Protein AF-A0A3M0FYT3-F1 (afdb_monomer_lite)

Secondary structure (DSSP, 8-state):
-EEEETT-EEE---TT--TTTTS-EEEEEEETTEEEEEEEEEEEEEEE-SSS-EEEESS-PPPP--S-SSPPPSS-EEE-SS-EEEEEEEEEEEEEEEEETTEEEEEEEEEEEEEEEEEE------------

Structure (mmCIF, N/CA/C/O backbone):
data_AF-A0A3M0FYT3-F1
#
_entry.id   AF-A0A3M0FYT3-F1
#
loop_
_atom_site.group_PDB
_atom_site.id
_atom_site.type_symbol
_atom_site.label_atom_id
_atom_site.label_alt_id
_atom_site.label_comp_id
_atom_site.label_asym_id
_atom_site.label_entity_id
_atom_site.label_seq_id
_atom_site.pdbx_PDB_ins_code
_atom_site.Cartn_x
_atom_site.Cartn_y
_atom_site.Cartn_z
_atom_site.occupancy
_atom_site.B_iso_or_equiv
_atom_site.auth_seq_id
_atom_site.auth_comp_id
_atom_site.auth_asym_id
_atom_site.auth_atom_id
_atom_site.pdbx_PDB_model_num
ATOM 1 N N . MET A 1 1 ? -3.278 5.824 -17.507 1.00 62.34 1 MET A N 1
ATOM 2 C CA . MET A 1 1 ? -2.391 4.758 -18.012 1.00 62.34 1 MET A CA 1
ATOM 3 C C . MET A 1 1 ? -0.974 5.284 -17.921 1.00 62.34 1 MET A C 1
ATOM 5 O O . MET A 1 1 ? -0.739 6.378 -18.421 1.00 62.34 1 MET A O 1
ATOM 9 N N . SER A 1 2 ? -0.093 4.547 -17.253 1.00 83.12 2 SER A N 1
ATOM 10 C CA . SER A 1 2 ? 1.308 4.927 -17.028 1.00 83.12 2 SER A CA 1
ATOM 11 C C . SER A 1 2 ? 2.237 4.146 -17.965 1.00 83.12 2 SER A C 1
ATOM 13 O O . SER A 1 2 ? 1.841 3.097 -18.478 1.00 83.12 2 SER A O 1
ATOM 15 N N . LEU A 1 3 ? 3.448 4.655 -18.203 1.00 84.38 3 LEU A N 1
ATOM 16 C CA . LEU A 1 3 ? 4.476 4.021 -19.036 1.00 84.38 3 LEU A CA 1
ATOM 17 C C . LEU A 1 3 ? 5.752 3.814 -18.210 1.00 84.38 3 LEU A C 1
ATOM 19 O O . LEU A 1 3 ? 6.185 4.739 -17.529 1.00 84.38 3 LEU A O 1
ATOM 23 N N . GLY A 1 4 ? 6.341 2.626 -18.300 1.00 86.19 4 GLY A N 1
ATOM 24 C CA . GLY A 1 4 ? 7.630 2.261 -17.720 1.00 86.19 4 GLY A CA 1
ATOM 25 C C . GLY A 1 4 ? 8.509 1.527 -18.732 1.00 86.19 4 GLY A C 1
ATOM 26 O O . GLY A 1 4 ? 8.107 1.284 -19.874 1.00 86.19 4 GLY A O 1
ATOM 27 N N . VAL A 1 5 ? 9.717 1.178 -18.305 1.00 88.19 5 VAL A N 1
ATOM 28 C CA . VAL A 1 5 ? 10.719 0.482 -19.119 1.00 88.19 5 VAL A CA 1
ATOM 29 C C . VAL A 1 5 ? 11.068 -0.847 -18.458 1.00 88.19 5 VAL A C 1
ATOM 31 O O . VAL A 1 5 ? 11.038 -0.951 -17.232 1.00 88.19 5 VAL A O 1
ATOM 34 N N . VAL A 1 6 ? 11.376 -1.867 -19.260 1.00 91.81 6 VAL A N 1
ATOM 35 C CA . VAL A 1 6 ? 11.850 -3.162 -18.747 1.00 91.81 6 VAL A CA 1
ATOM 36 C C . VAL A 1 6 ? 13.050 -2.947 -17.818 1.00 91.81 6 VAL A C 1
ATOM 38 O O . VAL A 1 6 ? 14.006 -2.257 -18.171 1.00 91.81 6 VAL A O 1
ATOM 41 N N . GLY A 1 7 ? 12.991 -3.540 -16.626 1.00 87.75 7 GLY A N 1
ATOM 42 C CA . GLY A 1 7 ? 14.041 -3.472 -15.611 1.00 87.75 7 GLY A CA 1
ATOM 43 C C . GLY A 1 7 ? 14.084 -2.189 -14.776 1.00 87.75 7 GLY A C 1
ATOM 44 O O . GLY A 1 7 ? 14.906 -2.127 -13.869 1.00 87.75 7 GLY A O 1
ATOM 45 N N . TRP A 1 8 ? 13.232 -1.191 -15.039 1.00 89.50 8 TRP A N 1
ATOM 46 C CA . TRP A 1 8 ? 13.155 0.015 -14.202 1.00 89.50 8 TRP A CA 1
ATOM 47 C C . TRP A 1 8 ? 12.342 -0.226 -12.927 1.00 89.50 8 TRP A C 1
ATOM 49 O O . TRP A 1 8 ? 11.430 -1.062 -12.898 1.00 89.50 8 TRP A O 1
ATOM 59 N N . ASN A 1 9 ? 12.643 0.553 -11.890 1.00 91.38 9 ASN A N 1
ATOM 60 C CA . ASN A 1 9 ? 11.969 0.517 -10.602 1.00 91.38 9 ASN A CA 1
ATOM 61 C C . ASN A 1 9 ? 10.570 1.131 -10.707 1.00 91.38 9 ASN A C 1
ATOM 63 O O . ASN A 1 9 ? 10.379 2.337 -10.870 1.00 91.38 9 ASN A O 1
ATOM 67 N N . VAL A 1 10 ? 9.563 0.284 -10.548 1.00 91.00 10 VAL A N 1
ATOM 68 C CA . VAL A 1 10 ? 8.165 0.668 -10.384 1.00 91.00 10 VAL A CA 1
ATOM 69 C C . VAL A 1 10 ? 7.885 0.826 -8.897 1.00 91.00 10 VAL A C 1
ATOM 71 O O . VAL A 1 10 ? 8.059 -0.108 -8.118 1.00 91.00 10 VAL A O 1
ATOM 74 N N . TRP A 1 11 ? 7.450 2.018 -8.502 1.00 92.12 11 TRP A N 1
ATOM 75 C CA . TRP A 1 11 ? 7.129 2.337 -7.115 1.00 92.12 11 TRP A CA 1
ATOM 76 C C . TRP A 1 11 ? 5.643 2.130 -6.870 1.00 92.12 11 TRP A C 1
ATOM 78 O O . TRP A 1 11 ? 4.815 2.598 -7.654 1.00 92.12 11 TRP A O 1
ATOM 88 N N . MET A 1 12 ? 5.309 1.472 -5.763 1.00 90.88 12 MET A N 1
ATOM 89 C CA . MET A 1 12 ? 3.927 1.222 -5.369 1.00 90.88 12 MET A CA 1
ATOM 90 C C . MET A 1 12 ? 3.629 1.967 -4.073 1.00 90.88 12 MET A C 1
ATOM 92 O O . MET A 1 12 ? 4.304 1.778 -3.064 1.00 90.88 12 MET A O 1
ATOM 96 N N . TRP A 1 13 ? 2.615 2.828 -4.097 1.00 89.38 13 TRP A N 1
ATOM 97 C CA . TRP A 1 13 ? 2.157 3.545 -2.914 1.00 89.38 13 TRP A CA 1
ATOM 98 C C . TRP A 1 13 ? 0.648 3.768 -2.960 1.00 89.38 13 TRP A C 1
ATOM 100 O O . TRP A 1 13 ? 0.026 3.813 -4.023 1.00 89.38 13 TRP A O 1
ATOM 110 N N . VAL A 1 14 ? 0.053 3.932 -1.784 1.00 84.94 14 VAL A N 1
ATOM 111 C CA . VAL A 1 14 ? -1.335 4.356 -1.628 1.00 84.94 14 VAL A CA 1
ATOM 112 C C . VAL A 1 14 ? -1.394 5.857 -1.885 1.00 84.94 14 VAL A C 1
ATOM 114 O O . VAL A 1 14 ? -0.975 6.667 -1.051 1.00 84.94 14 VAL A O 1
ATOM 117 N N . ASP A 1 15 ? -1.893 6.229 -3.062 1.00 76.50 15 ASP A N 1
ATOM 118 C CA . ASP A 1 15 ? -2.068 7.632 -3.417 1.00 76.50 15 ASP A CA 1
ATOM 119 C C . ASP A 1 15 ? -3.103 8.304 -2.505 1.00 76.50 15 ASP A C 1
ATOM 121 O O . ASP A 1 15 ? -4.112 7.705 -2.125 1.00 76.50 15 ASP A O 1
ATOM 125 N N . ALA A 1 16 ? -2.826 9.551 -2.122 1.00 68.38 16 ALA A N 1
ATOM 126 C CA . ALA A 1 16 ? -3.642 10.320 -1.184 1.00 68.38 16 ALA A CA 1
ATOM 127 C C . ALA A 1 16 ? -4.057 9.517 0.073 1.00 68.38 16 ALA A C 1
ATOM 129 O O . ALA A 1 16 ? -5.235 9.482 0.446 1.00 68.38 16 ALA A O 1
ATOM 130 N N . ALA A 1 17 ? -3.090 8.862 0.734 1.00 66.19 17 ALA A N 1
ATOM 131 C CA . ALA A 1 17 ? -3.312 8.179 2.008 1.00 66.19 17 ALA A CA 1
ATOM 132 C C . ALA A 1 17 ? -3.992 9.127 3.017 1.00 66.19 17 ALA A C 1
ATOM 134 O O . ALA A 1 17 ? -3.417 10.100 3.504 1.00 66.19 17 ALA A O 1
ATOM 135 N N . SER A 1 18 ? -5.253 8.835 3.303 1.00 68.44 18 SER A N 1
ATOM 136 C CA . SER A 1 18 ? -6.156 9.603 4.148 1.00 68.44 18 SER A CA 1
ATOM 137 C C . SER A 1 18 ? -6.790 8.669 5.172 1.00 68.44 18 SER A C 1
ATOM 139 O O . SER A 1 18 ? -6.723 7.443 5.039 1.00 68.44 18 SER A O 1
ATOM 141 N N . ALA A 1 19 ? -7.479 9.230 6.167 1.00 70.38 19 ALA A N 1
ATOM 142 C CA . ALA A 1 19 ? -8.213 8.427 7.146 1.00 70.38 19 ALA A CA 1
ATOM 143 C C . ALA A 1 19 ? -9.164 7.413 6.473 1.00 70.38 19 ALA A C 1
ATOM 145 O O . ALA A 1 19 ? -9.339 6.307 6.963 1.00 70.38 19 ALA A O 1
ATOM 146 N N . THR A 1 20 ? -9.735 7.744 5.314 1.00 67.06 20 THR A N 1
ATOM 147 C CA . THR A 1 20 ? -10.666 6.867 4.590 1.00 67.06 20 THR A CA 1
ATOM 148 C C . THR A 1 20 ? -10.014 5.912 3.588 1.00 67.06 20 THR A C 1
ATOM 150 O O . THR A 1 20 ? -10.699 5.012 3.118 1.00 67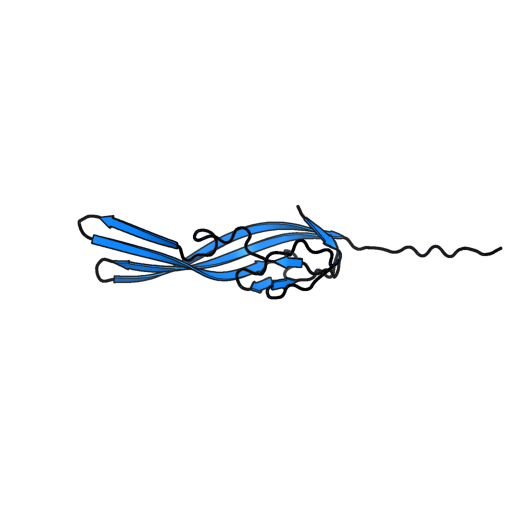.06 20 THR A O 1
ATOM 153 N N . THR A 1 21 ? -8.735 6.094 3.242 1.00 70.56 21 THR A N 1
ATOM 154 C CA . THR A 1 21 ? -8.019 5.257 2.251 1.00 70.56 21 THR A CA 1
ATOM 155 C C . THR A 1 21 ? -6.904 4.404 2.856 1.00 70.56 21 THR A C 1
ATOM 157 O O . THR A 1 21 ? -6.542 3.396 2.261 1.00 70.56 21 THR A O 1
ATOM 160 N N . TYR A 1 22 ? -6.393 4.759 4.040 1.00 81.25 22 TYR A N 1
ATOM 161 C CA . TYR A 1 22 ? -5.413 3.952 4.783 1.00 81.25 22 TYR A CA 1
ATOM 162 C C . TYR A 1 22 ? -5.698 3.857 6.296 1.00 81.25 22 TYR A C 1
ATOM 164 O O . TYR A 1 22 ? -5.237 2.941 6.975 1.00 81.25 22 TYR A O 1
ATOM 172 N N . GLY A 1 23 ? -6.499 4.779 6.836 1.00 80.31 23 GLY A N 1
ATOM 173 C CA . GLY A 1 23 ? -6.845 4.784 8.254 1.00 80.31 23 GLY A CA 1
ATOM 174 C C . GLY A 1 23 ? -5.760 5.374 9.166 1.00 80.31 23 GLY A C 1
ATOM 175 O O . GLY A 1 23 ? -4.702 5.799 8.698 1.00 80.31 23 GLY A O 1
ATOM 176 N N . PRO A 1 24 ? -6.041 5.442 10.479 1.00 81.81 24 PRO A N 1
ATOM 177 C CA . PRO A 1 24 ? -7.291 5.012 11.099 1.00 81.81 24 PRO A CA 1
ATOM 178 C C . PRO A 1 24 ? -8.452 5.998 10.861 1.00 81.81 24 PRO A C 1
ATOM 180 O O . PRO A 1 24 ? -8.264 7.215 10.863 1.00 81.81 24 PRO A O 1
ATOM 183 N N . VAL A 1 25 ? -9.675 5.483 10.701 1.00 84.12 25 VAL A N 1
ATOM 184 C CA . VAL A 1 25 ? -10.920 6.273 10.717 1.00 84.12 25 VAL A CA 1
ATOM 185 C C . VAL A 1 25 ? -11.860 5.746 11.789 1.00 84.12 25 VAL A C 1
ATOM 187 O O . VAL A 1 25 ? -12.189 4.565 11.808 1.00 84.12 25 VAL A O 1
ATOM 190 N N . ALA A 1 26 ? -12.317 6.635 12.670 1.00 84.44 26 ALA A N 1
ATOM 191 C CA . ALA A 1 26 ? -13.289 6.313 13.705 1.00 84.44 26 ALA A CA 1
ATOM 192 C C . ALA A 1 26 ? -14.666 6.893 13.361 1.00 84.44 26 ALA A C 1
ATOM 194 O O . ALA A 1 26 ? -14.787 8.063 12.989 1.00 84.44 26 ALA A O 1
ATOM 195 N N . LYS A 1 27 ? -15.718 6.088 13.513 1.00 84.25 27 LYS A N 1
ATOM 196 C CA . LYS A 1 27 ? -17.112 6.535 13.457 1.00 84.25 27 LYS A CA 1
ATOM 197 C C . LYS A 1 27 ? -17.877 6.019 14.664 1.00 84.25 27 LYS A C 1
ATOM 199 O O . LYS A 1 27 ? -17.727 4.864 15.053 1.00 84.25 27 LYS A O 1
ATOM 204 N N . SER A 1 28 ? -18.739 6.870 15.212 1.00 83.12 28 SER A N 1
ATOM 205 C CA . SER A 1 28 ? -19.645 6.507 16.298 1.00 83.12 28 SER A CA 1
ATOM 206 C C . SER A 1 28 ? -21.095 6.681 15.870 1.00 83.12 28 SER A C 1
ATOM 208 O O . SER A 1 28 ? -21.436 7.650 15.192 1.00 83.12 28 SER A O 1
ATOM 210 N N . VAL A 1 29 ? -21.947 5.744 16.272 1.00 82.44 29 VAL A N 1
ATOM 211 C CA . VAL A 1 29 ? -23.396 5.798 16.058 1.00 82.44 29 VAL A CA 1
ATOM 212 C C . VAL A 1 29 ? -24.082 5.617 17.405 1.00 82.44 29 VAL A C 1
ATOM 214 O O . VAL A 1 29 ? -23.747 4.697 18.153 1.00 82.44 29 VAL A O 1
ATOM 217 N N . SER A 1 30 ? -25.040 6.492 17.710 1.00 82.25 30 SER A N 1
ATOM 218 C CA . SER A 1 30 ? -25.820 6.434 18.945 1.00 82.25 30 SER A CA 1
ATOM 219 C C 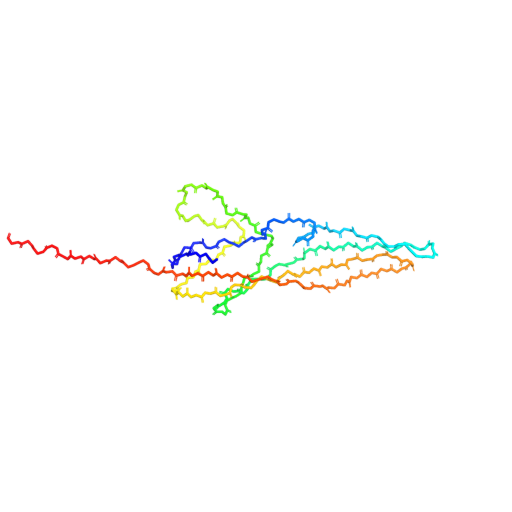. SER A 1 30 ? -27.287 6.133 18.650 1.00 82.25 30 SER A C 1
ATOM 221 O O . SER A 1 30 ? -27.903 6.799 17.820 1.00 82.25 30 SER A O 1
ATOM 223 N N . ALA A 1 31 ? -27.857 5.150 19.344 1.00 74.00 31 ALA A N 1
ATOM 224 C CA . ALA A 1 31 ? -29.269 4.785 19.247 1.00 74.00 31 ALA A CA 1
ATOM 225 C C . ALA A 1 31 ? -29.785 4.317 20.613 1.00 74.00 31 ALA A C 1
ATOM 227 O O . ALA A 1 31 ? -29.128 3.538 21.300 1.00 74.00 31 ALA A O 1
ATOM 228 N N . GLY A 1 32 ? -30.958 4.807 21.029 1.00 76.38 32 GLY A N 1
ATOM 229 C CA . GLY A 1 32 ? -31.610 4.366 22.270 1.00 76.38 32 GLY A CA 1
ATOM 230 C C . GLY A 1 32 ? -30.787 4.568 23.552 1.00 76.38 32 GLY A C 1
ATOM 231 O O . GLY A 1 32 ? -30.932 3.785 24.481 1.00 76.38 32 GLY A O 1
ATOM 232 N N . GLY A 1 33 ? -29.904 5.574 23.604 1.00 80.69 33 GLY A N 1
ATOM 233 C CA . GLY A 1 33 ? -29.019 5.830 24.754 1.00 80.69 33 GLY A CA 1
ATOM 234 C C . GLY A 1 33 ? -27.711 5.028 24.758 1.00 80.69 33 GLY A C 1
ATOM 235 O O . GLY A 1 33 ? -26.877 5.228 25.636 1.00 80.69 33 GLY A O 1
ATOM 236 N N . TYR A 1 34 ? -27.500 4.167 23.764 1.00 79.50 34 TYR A N 1
ATOM 237 C CA . TYR A 1 34 ? -26.259 3.427 23.572 1.00 79.50 34 TYR A CA 1
ATOM 238 C C . TYR A 1 34 ? -25.408 4.074 22.485 1.00 79.50 34 TYR A C 1
ATOM 240 O O . TYR A 1 34 ? -25.946 4.565 21.494 1.00 79.50 34 TYR A O 1
ATOM 248 N N . THR A 1 35 ? -24.085 4.023 22.647 1.00 85.00 35 THR A N 1
ATOM 249 C CA . THR A 1 35 ? -23.114 4.458 21.635 1.00 85.00 35 THR A CA 1
ATOM 250 C C . THR A 1 35 ? -22.251 3.275 21.227 1.00 85.00 35 THR A C 1
ATOM 252 O O . THR A 1 35 ? -21.719 2.562 22.080 1.00 85.00 35 THR A O 1
ATOM 255 N N . VAL A 1 36 ? -22.117 3.080 19.919 1.00 87.25 36 VAL A N 1
ATOM 256 C CA . VAL A 1 36 ? -21.176 2.142 19.307 1.00 87.25 36 VAL A CA 1
ATOM 257 C C . VAL A 1 36 ? -20.093 2.959 18.621 1.00 87.25 36 VAL A C 1
ATOM 259 O O . VAL A 1 36 ? -20.417 3.871 17.863 1.00 87.25 36 VAL A O 1
ATOM 262 N 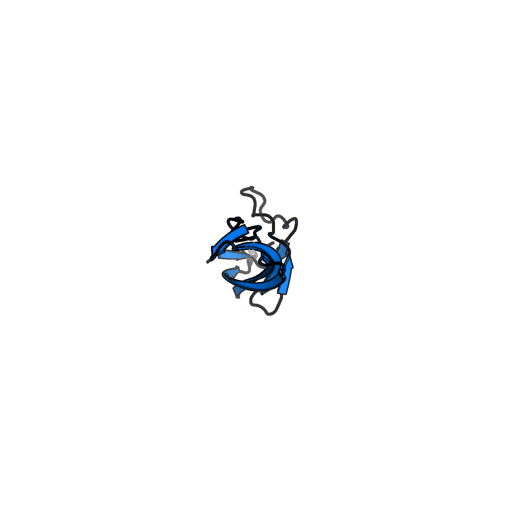N . THR A 1 37 ? -18.827 2.634 18.869 1.00 89.00 37 THR A N 1
ATOM 263 C CA . THR A 1 37 ? -17.666 3.242 18.207 1.00 89.00 37 THR A CA 1
ATOM 264 C C . THR A 1 37 ? -16.936 2.173 17.414 1.00 89.00 37 THR A C 1
ATOM 266 O O . THR A 1 37 ? -16.592 1.133 17.971 1.00 89.00 37 THR A O 1
ATOM 269 N N . ALA A 1 38 ? -16.696 2.435 16.132 1.00 88.50 38 ALA A N 1
ATOM 270 C CA . ALA A 1 38 ? -15.932 1.585 15.230 1.00 88.50 38 ALA A CA 1
ATOM 271 C C . ALA A 1 38 ? -14.725 2.356 14.685 1.00 88.50 38 ALA A C 1
ATOM 273 O O . ALA A 1 38 ? -14.879 3.479 14.206 1.00 88.50 38 ALA A O 1
ATOM 274 N N . THR A 1 39 ? -13.549 1.739 14.731 1.00 90.25 39 THR A N 1
ATOM 275 C CA . THR A 1 39 ? -12.280 2.262 14.221 1.00 90.25 39 THR A CA 1
ATOM 276 C C . THR A 1 39 ? -11.753 1.306 13.162 1.00 90.25 39 THR A C 1
ATOM 278 O O . THR A 1 39 ? -11.523 0.140 13.463 1.00 90.25 39 THR A O 1
ATOM 281 N N . ALA A 1 40 ? -11.576 1.788 11.936 1.00 87.88 40 ALA A N 1
ATOM 282 C CA . ALA A 1 40 ? -11.040 1.018 10.818 1.00 87.88 40 ALA A CA 1
ATOM 283 C C . ALA A 1 40 ? -9.601 1.442 10.509 1.00 87.88 40 ALA A C 1
ATOM 285 O O . ALA A 1 40 ? -9.342 2.639 10.387 1.00 87.88 40 ALA A O 1
ATOM 286 N N . GLU A 1 41 ? -8.698 0.480 10.334 1.00 89.19 41 GLU A N 1
ATOM 287 C CA . GLU A 1 41 ? -7.298 0.696 9.942 1.00 89.19 41 GLU A CA 1
ATOM 288 C C . GLU A 1 41 ? -6.827 -0.362 8.935 1.00 89.19 41 GLU A C 1
ATOM 290 O O . GLU A 1 41 ? -7.275 -1.510 8.997 1.00 89.19 41 GLU A O 1
ATOM 295 N N . VAL A 1 42 ? -5.943 0.015 8.004 1.00 88.31 42 VAL A N 1
ATOM 296 C CA . VAL A 1 42 ? -5.304 -0.942 7.087 1.00 88.31 42 VAL A CA 1
ATOM 297 C C . VAL A 1 42 ? -4.247 -1.742 7.837 1.00 88.31 42 VAL A C 1
ATOM 299 O O . VAL A 1 42 ? -3.330 -1.176 8.429 1.00 88.31 42 VAL A O 1
ATOM 302 N N . ALA A 1 43 ? -4.365 -3.064 7.771 1.00 86.38 43 ALA A N 1
ATOM 303 C CA . ALA A 1 43 ? -3.376 -4.005 8.275 1.00 86.38 43 ALA A CA 1
ATOM 304 C C . ALA A 1 43 ? -2.284 -4.296 7.233 1.00 86.38 43 ALA A C 1
ATOM 306 O O . ALA A 1 43 ? -1.109 -4.369 7.581 1.00 86.38 43 ALA A O 1
ATOM 307 N N . GLU A 1 44 ? -2.669 -4.448 5.962 1.00 88.75 44 GLU A N 1
ATOM 308 C CA . GLU A 1 44 ? -1.777 -4.875 4.879 1.00 88.75 44 GLU A CA 1
ATOM 309 C C . GLU A 1 44 ? -2.282 -4.385 3.514 1.00 88.75 44 GLU A C 1
ATOM 311 O O . GLU A 1 44 ? -3.492 -4.224 3.317 1.00 88.75 44 GLU A O 1
ATOM 316 N N . VAL A 1 45 ? -1.363 -4.170 2.565 1.00 92.38 45 VAL A N 1
ATOM 317 C CA . VAL A 1 45 ? -1.686 -3.945 1.151 1.00 92.38 45 VAL A CA 1
ATOM 318 C C . VAL A 1 45 ? -0.980 -4.988 0.290 1.00 92.38 45 VAL A C 1
ATOM 320 O O . VAL A 1 45 ? 0.246 -5.063 0.261 1.00 92.38 45 VAL A O 1
ATOM 323 N N . VAL A 1 46 ? -1.765 -5.767 -0.448 1.00 94.38 46 VAL A N 1
ATOM 324 C CA . VAL A 1 46 ? -1.274 -6.765 -1.400 1.00 94.38 46 VAL A CA 1
ATOM 325 C C . VAL A 1 46 ? -1.440 -6.227 -2.814 1.00 94.38 46 VAL A C 1
ATOM 327 O O . VAL A 1 46 ? -2.517 -5.768 -3.185 1.00 94.38 46 VAL A O 1
ATOM 330 N N . TRP A 1 47 ? -0.385 -6.293 -3.613 1.00 94.75 47 TRP A N 1
ATOM 331 C CA . TRP A 1 47 ? -0.366 -5.856 -5.002 1.00 94.75 47 TRP A CA 1
ATOM 332 C C . TRP A 1 47 ? -0.189 -7.060 -5.918 1.00 94.75 47 TRP A C 1
ATOM 334 O O . TRP A 1 47 ? 0.836 -7.733 -5.858 1.00 94.75 47 TRP A O 1
ATOM 344 N N . ASP A 1 48 ? -1.170 -7.309 -6.777 1.00 96.31 48 ASP A N 1
ATOM 345 C CA . ASP A 1 48 ? -1.053 -8.185 -7.942 1.00 96.31 48 ASP A CA 1
ATOM 346 C C . ASP A 1 48 ? -0.505 -7.365 -9.112 1.00 96.31 48 ASP A C 1
ATOM 348 O O . ASP A 1 48 ? -1.088 -6.344 -9.492 1.00 96.31 48 ASP A O 1
ATOM 352 N N . MET A 1 49 ? 0.620 -7.802 -9.672 1.00 95.88 49 MET A N 1
ATOM 353 C CA . MET A 1 49 ? 1.345 -7.087 -10.724 1.00 95.88 49 MET A CA 1
ATOM 354 C C . MET A 1 49 ? 0.825 -7.411 -12.135 1.00 95.88 49 MET A C 1
ATOM 356 O O . MET A 1 49 ? 1.363 -6.940 -13.134 1.00 95.88 49 MET A O 1
ATOM 360 N N . GLY A 1 50 ? -0.243 -8.200 -12.263 1.00 94.75 50 GLY A N 1
ATOM 361 C CA . GLY A 1 50 ? -0.895 -8.495 -13.540 1.00 94.75 50 GLY A CA 1
ATOM 362 C C . GLY A 1 50 ? -0.108 -9.442 -14.451 1.00 94.75 50 GLY A C 1
ATOM 363 O O . GLY A 1 50 ? -0.513 -9.668 -15.592 1.00 94.75 50 GLY A O 1
ATOM 364 N N . ASN A 1 51 ? 1.007 -9.991 -13.967 1.00 94.12 51 ASN A N 1
ATOM 365 C CA . ASN A 1 51 ? 1.817 -11.032 -14.607 1.00 94.12 51 ASN A CA 1
ATOM 366 C C . ASN A 1 51 ? 1.834 -12.349 -13.803 1.00 94.12 51 ASN A C 1
ATOM 368 O O . ASN A 1 51 ? 2.528 -13.285 -14.194 1.00 94.12 51 ASN A O 1
ATOM 372 N N . GLY A 1 52 ? 1.063 -12.425 -12.712 1.00 94.69 52 GLY A N 1
ATOM 373 C CA . GLY A 1 52 ? 1.038 -13.551 -11.776 1.00 94.69 52 GLY A CA 1
ATOM 374 C C . GLY A 1 52 ? 1.895 -13.343 -10.526 1.00 94.69 52 GLY A C 1
ATOM 375 O O . GLY A 1 52 ? 1.737 -14.102 -9.571 1.00 94.69 52 GLY A O 1
ATOM 376 N N . ASP A 1 53 ? 2.746 -12.314 -10.500 1.00 95.81 53 ASP A N 1
ATOM 377 C CA . ASP A 1 53 ? 3.507 -11.959 -9.308 1.00 95.81 53 ASP A CA 1
ATOM 378 C C . ASP A 1 53 ? 2.660 -11.129 -8.347 1.00 95.81 53 ASP A C 1
ATOM 380 O O . ASP A 1 53 ? 1.860 -10.277 -8.746 1.00 95.81 53 ASP A O 1
ATOM 384 N N . THR A 1 54 ? 2.900 -11.342 -7.057 1.00 96.12 54 THR A N 1
ATOM 385 C CA . THR A 1 54 ? 2.297 -10.555 -5.985 1.00 96.12 54 THR A CA 1
ATOM 386 C C . THR A 1 54 ? 3.365 -10.048 -5.035 1.00 96.12 54 THR A C 1
ATOM 388 O O . THR A 1 54 ? 4.232 -10.821 -4.621 1.00 96.12 54 THR A O 1
ATOM 391 N N . ILE A 1 55 ? 3.262 -8.789 -4.623 1.00 94.69 55 ILE A N 1
ATOM 392 C CA . ILE A 1 55 ? 4.063 -8.231 -3.531 1.00 94.69 55 ILE A CA 1
ATOM 393 C C . ILE A 1 55 ? 3.144 -7.738 -2.421 1.00 94.69 55 ILE A C 1
ATOM 395 O O . ILE A 1 55 ? 2.052 -7.244 -2.685 1.00 94.69 55 ILE A O 1
ATOM 399 N N . SER A 1 56 ? 3.582 -7.862 -1.173 1.00 93.31 56 SER A N 1
ATOM 400 C CA . SER A 1 56 ? 2.892 -7.263 -0.034 1.00 93.31 56 SER A CA 1
ATOM 401 C C . SER A 1 56 ? 3.771 -6.187 0.576 1.00 93.31 56 SER A C 1
ATOM 403 O O . SER A 1 56 ? 4.957 -6.410 0.833 1.00 93.31 56 SER A O 1
ATOM 405 N N . CYS A 1 57 ? 3.192 -5.010 0.779 1.00 88.19 57 CYS A N 1
ATOM 406 C CA . CYS A 1 57 ? 3.861 -3.901 1.429 1.00 88.19 57 CYS A CA 1
ATOM 407 C C . CYS A 1 57 ? 2.857 -3.024 2.191 1.00 88.19 57 CYS A C 1
ATOM 409 O O . CYS A 1 57 ? 1.643 -3.213 2.130 1.00 88.19 57 CYS A O 1
ATOM 411 N N . GLY A 1 58 ? 3.369 -2.070 2.973 1.00 84.25 58 GLY A N 1
ATOM 412 C CA . GLY A 1 58 ? 2.526 -1.075 3.640 1.00 84.25 58 GLY A CA 1
ATOM 413 C C . GLY A 1 58 ? 2.008 -0.010 2.666 1.00 84.25 58 GLY A C 1
ATOM 414 O O . GLY A 1 58 ? 1.889 -0.224 1.464 1.00 84.25 58 GLY A O 1
ATOM 415 N N . LYS A 1 59 ? 1.761 1.201 3.176 1.00 85.31 59 LYS A N 1
ATOM 416 C CA . LYS A 1 59 ? 1.336 2.355 2.361 1.00 85.31 59 LYS A CA 1
ATOM 417 C C . LYS A 1 59 ? 2.279 2.722 1.204 1.00 85.31 59 LYS A C 1
ATOM 419 O O . LYS A 1 59 ? 1.838 3.433 0.308 1.00 85.31 59 LYS A O 1
ATOM 424 N N . GLY A 1 60 ? 3.542 2.301 1.248 1.00 87.44 60 GLY A N 1
ATOM 425 C CA . GLY A 1 60 ? 4.586 2.715 0.313 1.00 87.44 60 GLY A CA 1
ATOM 426 C C . GLY A 1 60 ? 4.998 4.186 0.445 1.00 87.44 60 GLY A C 1
ATOM 427 O O . GLY A 1 60 ? 4.340 5.001 1.108 1.00 87.44 60 GLY A O 1
ATOM 428 N N . THR A 1 61 ? 6.096 4.532 -0.218 1.00 88.31 61 THR A N 1
ATOM 429 C CA . THR A 1 61 ? 6.605 5.899 -0.321 1.00 88.31 61 THR A CA 1
ATOM 430 C C . THR A 1 61 ? 6.217 6.493 -1.677 1.00 88.31 61 THR A C 1
ATOM 432 O O . THR A 1 61 ? 6.498 5.884 -2.709 1.00 88.31 61 THR A O 1
ATOM 435 N N . PRO A 1 62 ? 5.581 7.681 -1.718 1.00 87.44 62 PRO A N 1
ATOM 436 C CA . PRO A 1 62 ? 5.288 8.349 -2.980 1.00 87.44 62 PRO A CA 1
ATOM 437 C C . PRO A 1 62 ? 6.556 8.622 -3.790 1.00 87.44 62 PRO A C 1
ATOM 439 O O . PRO A 1 62 ? 7.558 9.079 -3.235 1.00 87.44 62 PRO A O 1
ATOM 442 N N . TYR A 1 63 ? 6.487 8.392 -5.104 1.00 82.81 63 TYR A N 1
ATOM 443 C CA . TYR A 1 63 ? 7.608 8.662 -6.002 1.00 82.81 63 TYR A CA 1
ATOM 444 C C . TYR A 1 63 ? 8.028 10.148 -5.930 1.00 82.81 63 TYR A C 1
ATOM 446 O O . TYR A 1 63 ? 7.177 11.032 -6.097 1.00 82.81 63 TYR A O 1
ATOM 454 N N . PRO A 1 64 ? 9.314 10.461 -5.677 1.00 80.19 64 PRO A N 1
ATOM 455 C CA . PRO A 1 64 ? 9.780 11.835 -5.546 1.00 80.19 64 PRO A CA 1
ATOM 456 C C . PRO A 1 64 ? 9.848 12.541 -6.908 1.00 80.19 64 PRO A C 1
ATOM 458 O O . PRO A 1 64 ? 10.197 11.949 -7.922 1.00 80.19 64 PRO A O 1
ATOM 461 N N . ALA A 1 65 ? 9.599 13.852 -6.943 1.00 75.25 65 ALA A N 1
ATOM 462 C CA . ALA A 1 65 ? 9.716 14.661 -8.166 1.00 75.25 65 ALA A CA 1
ATOM 463 C C . ALA A 1 65 ? 11.181 14.969 -8.575 1.00 75.25 65 ALA A C 1
ATOM 465 O O . ALA A 1 65 ? 11.457 16.022 -9.151 1.00 75.25 65 ALA A O 1
ATOM 466 N N . THR A 1 66 ? 12.141 14.112 -8.216 1.00 70.00 66 THR A N 1
ATOM 467 C CA . THR A 1 66 ? 13.580 14.336 -8.424 1.00 70.00 66 THR A CA 1
ATOM 468 C C . THR A 1 66 ? 14.026 13.964 -9.841 1.00 70.00 66 THR A C 1
ATOM 470 O O . THR A 1 66 ? 13.348 13.248 -10.572 1.00 70.00 66 THR A O 1
ATOM 473 N N . THR A 1 67 ? 15.198 14.466 -10.244 1.00 60.69 67 THR A N 1
ATOM 474 C CA . THR A 1 67 ? 15.799 14.250 -11.576 1.00 60.69 67 THR A CA 1
ATOM 475 C C . THR A 1 67 ? 16.568 12.923 -11.697 1.00 60.69 67 THR A C 1
ATOM 477 O O . THR A 1 67 ? 17.276 12.708 -12.683 1.00 60.69 67 THR A O 1
ATOM 480 N N . GLU A 1 68 ? 16.497 12.044 -10.693 1.00 68.06 68 GLU A N 1
ATOM 481 C CA . GLU A 1 68 ? 17.110 10.715 -10.769 1.00 68.06 68 GLU A CA 1
ATOM 482 C C . GLU A 1 68 ? 16.339 9.863 -11.778 1.00 68.06 68 GLU A C 1
ATOM 484 O O . GLU A 1 68 ? 15.111 9.853 -11.790 1.00 68.06 68 GLU A O 1
ATOM 489 N N . LYS A 1 69 ? 17.066 9.199 -12.684 1.00 74.38 69 LYS A N 1
ATOM 490 C CA . LYS A 1 69 ? 16.444 8.531 -13.834 1.00 74.38 69 LYS A CA 1
ATOM 491 C C . LYS A 1 69 ? 15.684 7.254 -13.462 1.00 74.38 69 LYS A C 1
ATOM 493 O O . LYS A 1 69 ? 14.789 6.900 -14.217 1.00 74.38 69 LYS A O 1
ATOM 498 N N . ASP A 1 70 ? 16.055 6.592 -12.361 1.00 84.75 70 ASP A N 1
ATOM 499 C CA . ASP A 1 70 ? 15.473 5.312 -11.929 1.00 84.75 70 ASP A CA 1
ATOM 500 C C . ASP A 1 70 ? 15.860 4.946 -10.469 1.00 84.75 70 ASP A C 1
ATOM 502 O O . ASP A 1 70 ? 16.659 4.032 -10.254 1.00 84.75 70 ASP A O 1
ATOM 506 N N . PRO A 1 71 ? 15.411 5.698 -9.444 1.00 88.44 71 PRO A N 1
ATOM 507 C CA . PRO A 1 71 ? 15.721 5.371 -8.053 1.00 88.44 71 PRO A CA 1
ATOM 508 C C . PRO A 1 71 ? 14.946 4.134 -7.576 1.00 88.44 71 PRO A C 1
ATOM 510 O O . PRO A 1 71 ? 13.805 3.917 -7.979 1.00 88.44 71 PRO A O 1
ATOM 513 N N . GLU A 1 72 ? 15.530 3.352 -6.669 1.00 87.31 72 GLU A N 1
ATOM 514 C CA . GLU A 1 72 ? 14.834 2.246 -6.003 1.00 87.31 72 GLU A CA 1
ATOM 515 C C . GLU A 1 72 ? 13.888 2.778 -4.915 1.00 87.31 72 GLU A C 1
ATOM 517 O O . GLU A 1 72 ? 14.229 3.706 -4.174 1.00 87.31 72 GLU A O 1
ATOM 522 N N . SER A 1 73 ? 12.694 2.187 -4.815 1.00 89.56 73 SER A N 1
ATOM 523 C CA . SER A 1 73 ? 11.740 2.527 -3.756 1.00 89.56 73 SER A CA 1
ATOM 524 C C . SER A 1 73 ? 12.288 2.109 -2.387 1.00 89.56 73 SER A C 1
ATOM 526 O O . SER A 1 73 ? 12.687 0.955 -2.233 1.00 89.56 73 SER A O 1
ATOM 528 N N . PRO A 1 74 ? 12.274 2.986 -1.364 1.00 89.38 74 PRO A N 1
ATOM 529 C CA . PRO A 1 74 ? 12.787 2.653 -0.036 1.00 89.38 74 PRO A CA 1
ATOM 530 C C . PRO A 1 74 ? 12.032 1.523 0.674 1.00 89.38 74 PRO A C 1
ATOM 532 O O . PRO A 1 74 ? 12.576 0.914 1.593 1.00 89.38 74 PRO A O 1
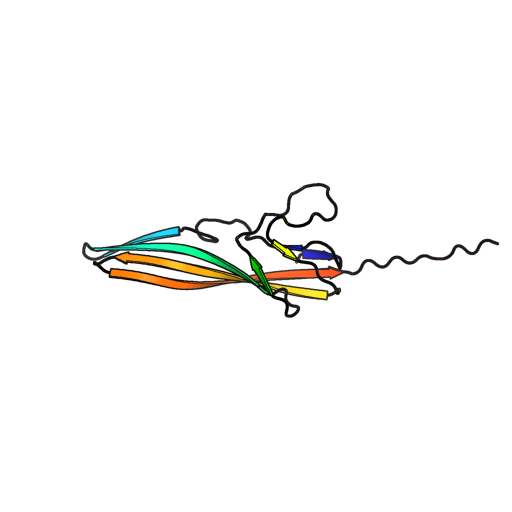ATOM 535 N N . ASP A 1 75 ? 10.762 1.307 0.323 1.00 90.31 75 ASP A N 1
ATOM 536 C CA . ASP A 1 75 ? 9.855 0.434 1.071 1.00 90.31 75 ASP A CA 1
ATOM 537 C C . ASP A 1 75 ? 8.979 -0.478 0.204 1.00 90.31 75 ASP A C 1
ATOM 539 O O . ASP A 1 75 ? 8.654 -1.584 0.635 1.00 90.31 75 ASP A O 1
ATOM 543 N N . CYS A 1 76 ? 8.581 -0.046 -0.993 1.00 91.94 76 CYS A N 1
ATOM 544 C CA . CYS A 1 76 ? 7.752 -0.850 -1.883 1.00 91.94 76 CYS A CA 1
ATOM 545 C C . CYS A 1 76 ? 8.055 -0.569 -3.356 1.00 91.94 76 CYS A C 1
ATOM 547 O O . CYS A 1 76 ? 7.570 0.403 -3.948 1.00 91.94 76 CYS A O 1
ATOM 549 N N . GLY A 1 77 ? 8.898 -1.424 -3.933 1.00 92.75 77 GLY A N 1
ATOM 550 C CA . GLY A 1 77 ? 9.326 -1.371 -5.326 1.00 92.75 77 GLY A CA 1
ATOM 551 C C . GLY A 1 77 ? 9.190 -2.724 -6.017 1.00 92.75 77 GLY A C 1
ATOM 552 O O . GLY A 1 77 ? 9.183 -3.772 -5.373 1.00 92.75 77 GLY A O 1
ATOM 553 N N . TYR A 1 78 ? 9.077 -2.692 -7.340 1.00 94.62 78 TYR A N 1
ATOM 554 C CA . TYR A 1 78 ? 9.002 -3.867 -8.205 1.00 94.62 78 TYR A CA 1
ATOM 555 C C . TYR A 1 78 ? 9.621 -3.552 -9.572 1.00 94.62 78 TYR A C 1
ATOM 557 O O . TYR A 1 78 ? 9.629 -2.397 -9.983 1.00 94.62 78 TYR A O 1
ATOM 565 N N . HIS A 1 79 ? 10.102 -4.552 -10.310 1.00 93.69 79 HIS A N 1
ATOM 566 C CA . HIS A 1 79 ? 10.578 -4.369 -11.683 1.00 93.69 79 HIS A CA 1
ATOM 567 C C . HIS A 1 79 ? 9.999 -5.445 -12.601 1.00 93.69 79 HIS A C 1
ATOM 569 O O . HIS A 1 79 ? 9.973 -6.625 -12.262 1.00 93.69 79 HIS A O 1
ATOM 575 N N . TYR A 1 80 ? 9.564 -5.041 -13.793 1.00 93.25 80 TYR A N 1
ATOM 576 C CA . TYR A 1 80 ? 9.111 -5.978 -14.819 1.00 93.25 80 TYR A CA 1
ATOM 577 C C . TYR A 1 80 ? 10.285 -6.416 -15.687 1.00 93.25 80 TYR A C 1
ATOM 579 O O . TYR A 1 80 ? 11.081 -5.589 -16.133 1.00 93.25 80 TYR A O 1
ATOM 587 N N . THR A 1 81 ? 10.369 -7.713 -15.968 1.00 93.38 81 THR A N 1
ATOM 588 C CA . THR A 1 81 ? 11.418 -8.315 -16.807 1.00 93.38 81 THR A CA 1
ATOM 589 C C . THR A 1 81 ? 11.038 -8.420 -18.283 1.00 93.38 81 THR A C 1
ATOM 591 O O . THR A 1 81 ? 11.902 -8.674 -19.119 1.00 93.38 81 THR A O 1
ATOM 594 N N . HIS A 1 82 ? 9.765 -8.205 -18.614 1.00 92.38 82 HIS A N 1
ATOM 595 C CA . HIS A 1 82 ? 9.232 -8.290 -19.970 1.00 92.38 82 HIS A CA 1
ATOM 596 C C . HIS A 1 82 ? 8.403 -7.048 -20.302 1.00 92.38 82 HIS A C 1
ATOM 598 O O . HIS A 1 82 ? 7.808 -6.429 -19.416 1.00 92.38 82 HIS A O 1
ATOM 604 N N . ASP A 1 83 ? 8.390 -6.665 -21.577 1.00 92.44 83 ASP A N 1
ATOM 605 C CA . ASP A 1 83 ? 7.494 -5.633 -22.076 1.00 92.44 83 ASP A CA 1
ATOM 606 C C . ASP A 1 83 ? 6.053 -6.157 -22.1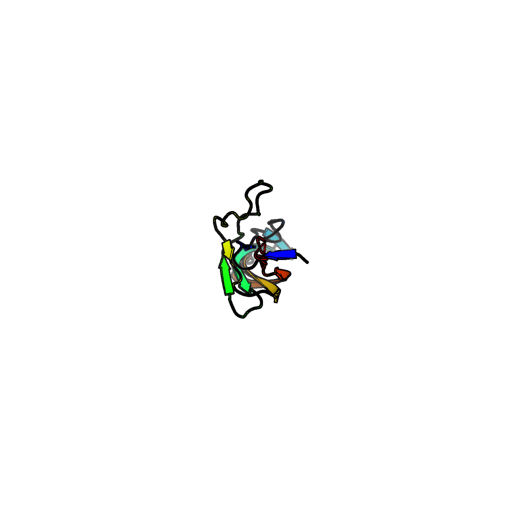37 1.00 92.44 83 ASP A C 1
ATOM 608 O O . ASP A 1 83 ? 5.791 -7.359 -22.226 1.00 92.44 83 ASP A O 1
ATOM 612 N N . GLY A 1 84 ? 5.089 -5.245 -22.050 1.00 93.38 84 GLY A N 1
ATOM 613 C CA . GLY A 1 84 ? 3.689 -5.638 -22.029 1.00 93.38 84 GLY A CA 1
ATOM 614 C C . GLY A 1 84 ? 2.758 -4.601 -21.430 1.00 93.38 84 GLY A C 1
ATOM 615 O O . GLY A 1 84 ? 3.140 -3.484 -21.085 1.00 93.38 84 GLY A O 1
ATOM 616 N N . ARG A 1 85 ? 1.485 -4.980 -21.328 1.00 94.81 85 ARG A N 1
ATOM 617 C CA . ARG A 1 85 ? 0.443 -4.198 -20.659 1.00 94.81 85 ARG A CA 1
ATOM 618 C C . ARG A 1 85 ? -0.034 -4.978 -19.449 1.00 94.81 85 ARG A C 1
ATOM 620 O O . ARG A 1 85 ? -0.623 -6.042 -19.606 1.00 94.81 85 ARG A O 1
ATOM 627 N N . TYR A 1 86 ? 0.182 -4.409 -18.276 1.00 94.12 86 TYR A N 1
ATOM 628 C CA . TYR A 1 86 ? -0.137 -5.021 -16.999 1.00 94.12 86 TYR A CA 1
ATOM 629 C C . TYR A 1 86 ? -1.288 -4.268 -16.334 1.00 94.12 86 TYR A C 1
ATOM 631 O O . TYR A 1 86 ? -1.328 -3.030 -16.317 1.00 94.12 86 TYR A O 1
ATOM 639 N N . THR A 1 87 ? -2.254 -5.028 -15.819 1.00 95.62 87 THR A N 1
ATOM 640 C CA . THR A 1 87 ? -3.306 -4.499 -14.946 1.00 95.62 87 THR A CA 1
ATOM 641 C C . THR A 1 87 ? -2.916 -4.829 -13.522 1.00 95.62 87 THR A C 1
ATOM 643 O O . THR A 1 87 ? -2.955 -5.988 -13.129 1.00 95.62 87 THR A O 1
ATOM 646 N N . ILE A 1 88 ? -2.516 -3.802 -12.785 1.00 94.06 88 ILE A N 1
ATOM 647 C CA . ILE A 1 88 ? -2.074 -3.925 -11.401 1.00 94.06 88 ILE A CA 1
ATOM 648 C C . ILE A 1 88 ? -3.306 -3.818 -10.507 1.00 94.06 88 ILE A C 1
ATOM 650 O O . ILE A 1 88 ? -4.103 -2.895 -10.692 1.00 94.06 88 ILE A O 1
ATOM 654 N N . THR A 1 89 ? -3.454 -4.717 -9.538 1.00 93.81 89 THR A N 1
ATOM 655 C CA . THR A 1 89 ? -4.552 -4.687 -8.561 1.00 93.81 89 THR A CA 1
ATOM 656 C C . THR A 1 89 ? -3.992 -4.552 -7.154 1.00 93.81 89 THR A C 1
ATOM 658 O O . THR A 1 89 ? -3.252 -5.411 -6.696 1.00 93.81 89 THR A O 1
ATOM 661 N N . ALA A 1 90 ? -4.358 -3.477 -6.465 1.00 92.81 90 ALA A N 1
ATOM 662 C CA . ALA A 1 90 ? -4.066 -3.262 -5.056 1.00 92.81 90 ALA A CA 1
ATOM 663 C C . ALA A 1 90 ? -5.247 -3.745 -4.216 1.00 92.81 90 ALA A C 1
ATOM 665 O O . ALA A 1 90 ? -6.373 -3.309 -4.457 1.00 92.81 90 ALA A O 1
ATOM 666 N N . THR A 1 91 ? -4.994 -4.567 -3.207 1.00 92.50 91 THR A N 1
ATOM 667 C CA . THR A 1 91 ? -5.977 -5.034 -2.230 1.00 92.50 91 THR A CA 1
ATOM 668 C C . THR A 1 91 ? -5.535 -4.589 -0.846 1.00 92.50 91 THR A C 1
ATOM 670 O O . THR A 1 91 ? -4.527 -5.054 -0.324 1.00 92.50 91 THR A O 1
ATOM 673 N N . THR A 1 92 ? -6.282 -3.672 -0.239 1.00 91.19 92 THR A N 1
ATOM 674 C CA . THR A 1 92 ? -6.071 -3.274 1.158 1.00 91.19 92 THR A CA 1
ATOM 675 C C . THR A 1 92 ? -6.913 -4.149 2.079 1.00 91.19 92 THR A C 1
ATOM 677 O O . THR A 1 92 ? -8.136 -4.200 1.913 1.00 91.19 92 THR A O 1
ATOM 680 N N . HIS A 1 93 ? -6.282 -4.780 3.067 1.00 91.19 93 HIS A N 1
ATOM 681 C CA . HIS A 1 93 ? -6.947 -5.543 4.121 1.00 91.19 93 HIS A CA 1
ATOM 682 C C . HIS A 1 93 ? -7.110 -4.658 5.359 1.00 91.19 93 HIS A C 1
ATOM 684 O O . HIS A 1 93 ? -6.133 -4.166 5.922 1.00 91.19 93 HIS A O 1
ATOM 690 N N . TRP A 1 94 ? -8.350 -4.441 5.777 1.00 91.62 94 TRP A N 1
ATOM 691 C CA . TRP A 1 94 ? -8.734 -3.563 6.876 1.00 91.62 94 TRP A CA 1
ATOM 692 C C . TRP A 1 94 ? -9.212 -4.358 8.082 1.00 91.62 94 TRP A C 1
ATOM 694 O O . TRP A 1 94 ? -10.000 -5.293 7.943 1.00 91.62 94 TRP A O 1
ATOM 704 N N . ASN A 1 95 ? -8.830 -3.901 9.271 1.00 92.31 95 ASN A N 1
ATOM 705 C CA . ASN A 1 95 ? -9.391 -4.354 10.537 1.00 92.31 95 ASN A CA 1
ATOM 706 C C . ASN A 1 95 ? -10.279 -3.256 11.124 1.00 92.31 95 ASN A C 1
ATOM 708 O O . ASN A 1 95 ? -9.815 -2.158 11.432 1.00 92.31 95 ASN A O 1
ATOM 712 N N . ILE A 1 96 ? -11.568 -3.554 11.292 1.00 90.94 96 ILE A N 1
ATOM 713 C CA . ILE A 1 96 ? -12.535 -2.647 11.912 1.00 90.94 96 ILE A CA 1
ATOM 714 C C . ILE A 1 96 ? -12.783 -3.107 13.346 1.00 90.94 96 ILE A C 1
ATOM 716 O O . ILE A 1 96 ? -13.561 -4.030 13.588 1.00 90.94 96 ILE A O 1
ATOM 720 N N . THR A 1 97 ? -12.130 -2.458 14.304 1.00 92.56 97 THR A N 1
ATOM 721 C CA . THR A 1 97 ? -12.331 -2.713 15.734 1.00 92.56 97 THR A CA 1
ATOM 722 C C . THR A 1 97 ? -13.523 -1.913 16.231 1.00 92.56 97 THR A C 1
ATOM 724 O O . THR A 1 97 ? -13.562 -0.696 16.062 1.00 92.56 97 THR A O 1
ATOM 727 N N . TRP A 1 98 ? -14.492 -2.560 16.874 1.00 92.19 98 TRP A N 1
ATOM 728 C CA . TRP A 1 98 ? -15.660 -1.877 17.424 1.00 92.19 98 TRP A CA 1
ATOM 729 C C . TRP A 1 98 ? -15.888 -2.197 18.896 1.00 92.19 98 TRP A C 1
ATOM 731 O O . TRP A 1 98 ? -15.531 -3.263 19.397 1.00 92.19 98 TRP A O 1
ATOM 741 N N . THR A 1 99 ? -16.497 -1.241 19.591 1.00 91.69 99 THR A N 1
ATOM 742 C CA . THR A 1 99 ? -16.912 -1.356 20.991 1.00 91.69 99 THR A CA 1
ATOM 743 C C . THR A 1 99 ? -18.275 -0.702 21.173 1.00 91.69 99 THR A C 1
ATOM 745 O O . THR A 1 99 ? -18.541 0.375 20.635 1.00 91.69 99 THR A O 1
ATOM 748 N N . GLY A 1 100 ? -19.167 -1.351 21.914 1.00 87.75 100 GLY A N 1
ATOM 749 C CA . GLY A 1 100 ? -20.491 -0.807 22.199 1.00 87.75 100 GLY A CA 1
ATOM 750 C C . GLY A 1 100 ? -21.393 -1.811 22.900 1.00 87.75 100 GLY A C 1
ATOM 751 O O . GLY A 1 100 ? -21.262 -3.015 22.708 1.00 87.75 100 GLY A O 1
ATOM 752 N N . ILE A 1 101 ? -22.313 -1.310 23.729 1.00 86.12 101 ILE A N 1
ATOM 753 C CA . ILE A 1 101 ? -23.341 -2.131 24.404 1.00 86.12 101 ILE A CA 1
ATOM 754 C C . ILE A 1 101 ? -22.708 -3.285 25.223 1.00 86.12 101 ILE A C 1
ATOM 756 O O . ILE A 1 101 ? -23.214 -4.399 25.282 1.00 86.12 101 ILE A O 1
ATOM 760 N N . GLY A 1 102 ? -21.548 -3.036 25.843 1.00 85.81 102 GLY A N 1
ATOM 761 C CA . GLY A 1 102 ? -20.824 -4.046 26.628 1.00 85.81 102 GLY A CA 1
ATOM 762 C C . GLY A 1 102 ? -20.200 -5.177 25.802 1.00 85.81 102 GLY A C 1
ATOM 763 O O . GLY A 1 102 ? -19.819 -6.197 26.369 1.00 85.81 102 GLY A O 1
ATOM 764 N N . GLN A 1 103 ? -20.109 -5.023 24.481 1.00 89.94 103 GLN A N 1
ATOM 765 C CA . GLN A 1 103 ? -19.485 -5.970 23.561 1.00 89.94 103 GLN A CA 1
ATOM 766 C C . GLN A 1 103 ? -18.371 -5.283 22.764 1.00 89.94 103 GLN A C 1
ATOM 768 O O . GLN A 1 103 ? -18.318 -4.053 22.652 1.00 89.94 103 GLN A O 1
ATOM 773 N N . SER A 1 104 ? -17.475 -6.093 22.210 1.00 92.31 104 SER A N 1
ATOM 774 C CA . SER A 1 104 ? -16.423 -5.654 21.302 1.00 92.31 104 SER A CA 1
ATOM 775 C C . SER A 1 104 ? -16.105 -6.738 20.278 1.00 92.31 104 SER A C 1
ATOM 777 O O . SER A 1 104 ? -16.428 -7.911 20.474 1.00 92.31 104 SER A O 1
ATOM 779 N N . GLY A 1 105 ? -15.469 -6.346 19.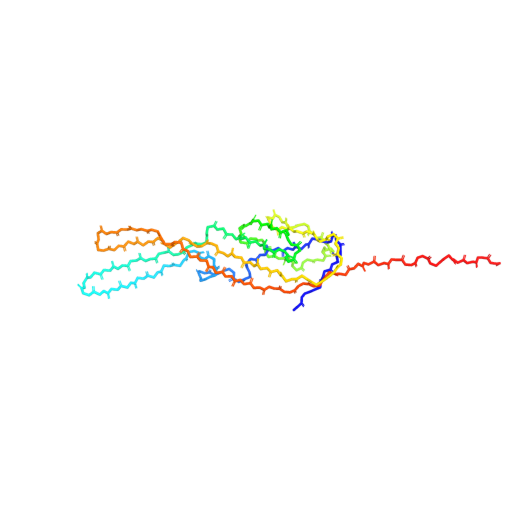178 1.00 90.75 105 GLY A N 1
ATOM 780 C CA . GLY A 1 105 ? -15.028 -7.283 18.154 1.00 90.75 105 GLY A CA 1
ATOM 781 C C . GLY A 1 105 ? -14.190 -6.624 17.070 1.00 90.75 105 GLY A C 1
ATOM 782 O O . GLY A 1 105 ? -14.006 -5.406 17.061 1.00 90.75 105 GLY A O 1
ATOM 783 N N . VAL A 1 106 ? -13.703 -7.451 16.148 1.00 92.50 106 VAL A N 1
ATOM 784 C CA . VAL A 1 106 ? -12.980 -7.028 14.945 1.00 92.50 106 VAL A CA 1
ATOM 785 C C . VAL A 1 106 ? -13.709 -7.585 13.730 1.00 92.50 106 VAL A C 1
ATOM 787 O O . VAL A 1 106 ? -14.082 -8.758 13.715 1.00 92.50 106 VAL A O 1
ATOM 790 N N . ILE A 1 107 ? -13.934 -6.740 12.730 1.00 90.56 107 ILE A N 1
ATOM 791 C CA . ILE A 1 107 ? -14.541 -7.114 11.454 1.00 90.56 107 ILE A CA 1
ATOM 792 C C . ILE A 1 107 ? -13.485 -6.896 10.363 1.00 90.56 107 ILE A C 1
ATOM 794 O O . ILE A 1 107 ? -13.071 -5.748 10.175 1.00 90.56 107 ILE A O 1
ATOM 798 N N . PRO A 1 108 ? -13.027 -7.952 9.666 1.00 90.94 108 PRO A N 1
ATOM 799 C CA . PRO A 1 108 ? -12.145 -7.791 8.520 1.00 90.94 108 PRO A CA 1
ATOM 800 C C . PRO A 1 108 ? -12.927 -7.244 7.320 1.00 90.94 108 PRO A C 1
ATOM 802 O O . PRO A 1 108 ? -14.095 -7.584 7.114 1.00 90.94 108 PRO A O 1
ATOM 805 N N . MET A 1 109 ? -12.284 -6.401 6.520 1.00 88.81 109 MET A N 1
ATOM 806 C CA . MET A 1 109 ? -12.837 -5.844 5.285 1.00 88.81 109 MET A CA 1
ATOM 807 C C . MET A 1 109 ? -11.734 -5.731 4.235 1.00 88.81 109 MET A C 1
ATOM 809 O O . MET A 1 109 ? -10.580 -5.500 4.573 1.00 88.81 109 MET A O 1
ATOM 813 N N . GLU A 1 110 ? -12.086 -5.847 2.959 1.00 89.94 110 GLU A N 1
ATOM 814 C CA . GLU A 1 110 ? -11.147 -5.687 1.850 1.00 89.94 110 GLU A CA 1
ATOM 815 C C . GLU A 1 110 ? -11.649 -4.616 0.889 1.00 89.94 110 GLU A C 1
ATOM 817 O O . GLU A 1 110 ? -12.845 -4.537 0.599 1.00 89.94 110 GLU A O 1
ATOM 822 N N . LEU A 1 111 ? -10.731 -3.788 0.397 1.00 88.00 111 LEU A N 1
ATOM 823 C CA . LEU A 1 111 ? -10.995 -2.836 -0.679 1.00 88.00 111 LEU A CA 1
ATOM 824 C C . LEU A 1 111 ? -9.959 -3.034 -1.772 1.00 88.00 111 LEU A C 1
ATOM 826 O O . LEU A 1 111 ? -8.775 -3.188 -1.475 1.00 88.00 111 LEU A O 1
ATOM 830 N N . THR A 1 112 ? -10.410 -2.994 -3.022 1.00 90.56 112 THR A N 1
ATOM 831 C CA . THR A 1 112 ? -9.552 -3.175 -4.189 1.00 90.56 112 THR A CA 1
ATOM 832 C C . THR A 1 112 ? -9.532 -1.936 -5.073 1.00 90.56 112 THR A C 1
ATOM 834 O O . THR A 1 112 ? -10.526 -1.218 -5.205 1.00 90.56 112 THR A O 1
ATOM 837 N N . ALA A 1 113 ? -8.384 -1.684 -5.694 1.00 89.19 113 ALA A N 1
ATOM 838 C CA . ALA A 1 113 ? -8.192 -0.639 -6.688 1.00 89.19 113 ALA A CA 1
ATOM 839 C C . ALA A 1 113 ? -7.317 -1.164 -7.828 1.00 89.19 113 ALA A C 1
ATOM 841 O O . ALA A 1 113 ? -6.388 -1.932 -7.599 1.00 89.19 113 ALA A O 1
ATOM 842 N N . THR A 1 114 ? -7.593 -0.742 -9.060 1.00 91.12 114 THR A N 1
ATOM 843 C CA . THR A 1 114 ? -6.864 -1.208 -10.248 1.00 91.12 114 THR A CA 1
ATOM 844 C C . THR A 1 114 ? -6.169 -0.063 -10.972 1.00 91.12 114 THR A C 1
ATOM 846 O O . THR A 1 114 ? -6.764 0.996 -11.184 1.00 91.12 114 THR A O 1
ATOM 849 N N . GLY A 1 115 ? -4.938 -0.300 -11.417 1.00 90.00 115 GLY A N 1
ATOM 850 C CA . GLY A 1 115 ? -4.151 0.593 -12.261 1.00 90.00 115 GLY A CA 1
ATOM 851 C C . GLY A 1 115 ? -3.690 -0.097 -13.545 1.00 90.00 115 GLY A C 1
ATOM 852 O O . GLY A 1 115 ? -3.659 -1.321 -13.640 1.00 90.00 115 GLY A O 1
ATOM 853 N N . HIS A 1 116 ? -3.311 0.695 -14.550 1.00 92.31 116 HIS A N 1
ATOM 854 C CA . HIS A 1 116 ? -2.812 0.176 -15.827 1.00 92.31 116 HIS A CA 1
ATOM 855 C C . HIS A 1 116 ? -1.429 0.736 -16.142 1.00 92.31 116 HIS A C 1
ATOM 857 O O . HIS A 1 116 ? -1.257 1.962 -16.226 1.00 92.31 116 HIS A O 1
ATOM 863 N N . LEU A 1 117 ? -0.487 -0.170 -16.392 1.00 90.94 117 LEU A N 1
ATOM 864 C CA . LEU A 1 117 ? 0.907 0.124 -16.700 1.00 90.94 117 LEU A CA 1
ATOM 865 C C . LEU A 1 117 ? 1.298 -0.539 -18.024 1.00 90.94 117 LEU A C 1
ATOM 867 O O . LEU A 1 117 ? 1.051 -1.724 -18.228 1.00 90.94 117 LEU A O 1
ATOM 871 N N . ALA A 1 118 ? 1.898 0.226 -18.933 1.00 93.00 118 ALA A N 1
ATOM 872 C CA . ALA A 1 118 ? 2.624 -0.335 -20.068 1.00 93.00 118 ALA A CA 1
ATOM 873 C C . ALA A 1 118 ? 4.119 -0.332 -19.772 1.00 93.00 118 ALA A C 1
ATOM 875 O O . ALA A 1 118 ? 4.650 0.686 -19.340 1.00 93.00 118 ALA A O 1
ATOM 876 N N . ILE A 1 119 ? 4.785 -1.444 -20.053 1.00 92.19 119 ILE A N 1
ATOM 877 C CA . ILE A 1 119 ? 6.236 -1.583 -20.012 1.00 92.19 119 ILE A CA 1
ATOM 878 C C . ILE A 1 119 ? 6.730 -1.712 -21.449 1.00 92.19 119 ILE A C 1
ATOM 880 O O . ILE A 1 119 ? 6.187 -2.508 -22.213 1.00 92.19 119 ILE A O 1
ATOM 884 N N . ALA A 1 120 ? 7.732 -0.918 -21.814 1.00 90.38 120 ALA A N 1
ATOM 885 C CA . ALA A 1 120 ? 8.391 -0.977 -23.113 1.00 90.38 120 ALA A CA 1
ATOM 886 C C . ALA A 1 120 ? 9.855 -1.410 -22.962 1.00 90.38 120 ALA A C 1
ATOM 888 O O . ALA A 1 120 ? 10.534 -1.024 -22.011 1.00 90.38 120 ALA A O 1
ATOM 889 N N . GLU A 1 121 ? 10.365 -2.180 -23.918 1.00 88.38 121 GLU A N 1
ATOM 890 C CA . GLU A 1 121 ? 11.795 -2.471 -24.019 1.00 88.38 121 GLU A CA 1
ATOM 891 C C . GLU A 1 121 ? 12.497 -1.365 -24.825 1.00 88.38 121 GLU A C 1
ATOM 893 O O . GLU A 1 121 ? 12.021 -0.957 -25.889 1.00 88.38 121 GLU A O 1
ATOM 898 N N . ILE A 1 122 ? 13.638 -0.866 -24.338 1.00 80.88 122 ILE A N 1
ATOM 899 C CA . ILE A 1 122 ? 14.484 0.054 -25.108 1.00 80.88 122 ILE A CA 1
ATOM 900 C C . ILE A 1 122 ? 15.491 -0.774 -25.905 1.00 80.88 122 ILE A C 1
ATOM 902 O O . ILE A 1 122 ? 16.423 -1.339 -25.338 1.00 80.88 122 ILE A O 1
ATOM 906 N N . GLN A 1 123 ? 15.341 -0.797 -27.229 1.00 73.19 123 GLN A N 1
ATOM 907 C CA . GLN A 1 123 ? 16.300 -1.436 -28.129 1.00 73.19 123 GLN A CA 1
ATOM 908 C C . GLN A 1 123 ? 17.265 -0.403 -28.720 1.00 73.19 123 GLN A C 1
ATOM 910 O O . GLN A 1 123 ? 16.846 0.616 -29.270 1.00 73.19 123 GLN A O 1
ATOM 915 N N . VAL A 1 124 ? 18.569 -0.679 -28.632 1.00 72.25 124 VAL A N 1
ATOM 916 C CA . VAL A 1 124 ? 19.613 0.124 -29.285 1.00 72.25 124 VAL A CA 1
ATOM 917 C C . VAL A 1 124 ? 20.086 -0.602 -30.540 1.00 72.25 124 VAL A C 1
ATOM 919 O O . VAL A 1 124 ? 20.665 -1.683 -30.465 1.00 72.25 124 VAL A O 1
ATOM 922 N N . LEU A 1 125 ? 19.870 0.012 -31.703 1.00 69.00 125 LEU A N 1
ATOM 923 C CA . LEU A 1 125 ? 20.441 -0.431 -32.974 1.00 69.00 125 LEU A CA 1
ATOM 924 C C . LEU A 1 125 ? 21.812 0.226 -33.161 1.00 69.00 125 LEU A C 1
ATOM 926 O O . LEU A 1 125 ? 21.897 1.396 -33.531 1.00 69.00 125 LEU A O 1
ATOM 930 N N . ASN A 1 126 ? 22.892 -0.526 -32.942 1.00 59.50 126 ASN A N 1
ATOM 931 C CA . ASN A 1 126 ? 24.206 -0.116 -33.435 1.00 59.50 126 ASN A CA 1
ATOM 932 C C . ASN A 1 126 ? 24.264 -0.403 -34.938 1.00 59.50 126 ASN A C 1
ATOM 934 O O . ASN A 1 126 ? 24.407 -1.553 -35.348 1.00 59.50 126 ASN A O 1
ATOM 938 N N . ILE A 1 127 ? 24.155 0.639 -35.761 1.00 70.12 127 ILE A N 1
ATOM 939 C CA . ILE A 1 127 ? 24.450 0.536 -37.191 1.00 70.12 127 ILE A CA 1
ATOM 940 C C . ILE A 1 127 ? 25.978 0.625 -37.328 1.00 70.12 127 ILE A C 1
ATOM 942 O O . ILE A 1 127 ? 26.542 1.664 -36.971 1.00 70.12 127 ILE A O 1
ATOM 946 N N . PRO A 1 128 ? 26.685 -0.422 -37.791 1.00 60.72 128 PRO A N 1
ATOM 947 C CA . PRO A 1 128 ? 28.107 -0.295 -38.072 1.00 60.72 128 PRO A CA 1
ATOM 948 C C . PRO A 1 128 ? 28.299 0.723 -39.202 1.00 60.72 128 PRO A C 1
ATOM 950 O O . PRO A 1 128 ? 27.726 0.581 -40.280 1.00 60.72 128 PRO A O 1
ATOM 953 N N . VAL A 1 129 ? 29.090 1.770 -38.950 1.00 62.31 129 VAL A N 1
ATOM 954 C CA . VAL A 1 129 ? 29.541 2.684 -40.005 1.00 62.31 129 VAL A CA 1
ATOM 955 C C . VAL A 1 129 ? 30.567 1.928 -40.838 1.00 62.31 129 VAL A C 1
ATOM 957 O O . VAL A 1 129 ? 31.686 1.690 -40.385 1.00 62.31 129 VAL A O 1
ATOM 960 N N . GLU A 1 130 ? 30.175 1.528 -42.042 1.00 61.81 130 GLU A N 1
ATOM 961 C CA . GLU A 1 130 ? 31.088 1.002 -43.051 1.00 61.81 130 GLU A CA 1
ATOM 962 C C . GLU A 1 130 ? 32.057 2.134 -43.444 1.00 61.81 130 GLU A C 1
ATOM 964 O O . GLU A 1 130 ? 31.663 3.139 -44.034 1.00 61.81 130 GLU A O 1
ATOM 969 N N . GLN A 1 131 ? 33.312 2.029 -43.003 1.00 52.28 131 GLN A N 1
ATOM 970 C CA . GLN A 1 131 ? 34.393 2.939 -43.387 1.00 52.28 131 GLN A CA 1
ATOM 971 C C . GLN A 1 131 ? 34.900 2.493 -44.767 1.00 52.28 131 GLN A C 1
ATOM 973 O O . GLN A 1 131 ? 35.354 1.355 -44.897 1.00 52.28 131 GLN A O 1
ATOM 978 N N . HIS A 1 132 ? 34.810 3.366 -45.775 1.00 49.19 132 HIS A N 1
ATOM 979 C CA . HIS A 1 132 ? 35.442 3.193 -47.089 1.00 49.19 132 HIS A CA 1
ATOM 980 C C . HIS A 1 132 ? 36.563 4.216 -47.263 1.00 49.19 132 HIS A C 1
ATOM 982 O O . HIS A 1 132 ? 36.344 5.382 -46.856 1.00 49.19 132 HIS A O 1
#

Organism: NCBI:txid2479848

Sequence (132 aa):
MSLGVVGWNVWMWVDAASATTYGPVAKSVSAGGYTVTATAEVAEVVWDMGNGDTISCGKGTPYPATTEKDPESPDCGYHYTHDGRYTITATTHWNITWTGIGQSGVIPMELTATGHLAIAEIQVLNIPVEQH

Radius of gyration: 21.85 Å; chains: 1; bounding box: 67×28×74 Å

Foldseek 3Di:
DAEAAAFFKDFDAQPPDDCVRAHQDKDWDDDPNKIKIKTKGFPWKWKDFQPRDIDIWHRFDPDDPDPDPGDHGPTGIDGHNDWDKGKMKIKTWMWIWMDIPNDIDIDIDIDMDIDIYTYYYDDDDDDDDDDD

pLDDT: mean 85.28, std 9.98, range [49.19, 96.31]